Protein AF-A0A1N6MWZ0-F1 (afdb_monomer_lite)

Organism: NCBI:txid290109

Foldseek 3Di:
DDDDDPDPPPDAALVCVVVVLVVVVVCCVVVVVPVVCPQQDPNDRDCCPDPLLLPLLSLQRQLQCQDPPHPHDHDDRDLVSNLRSLVSSLVNCVVPNDDPVQQQPDRSNHRSVCSNVVSVVSNVVSVVVVVVVVVVVVVVVVVVVVVVVVVD

Radius of gyration: 20.08 Å; chains: 1; bounding box: 33×59×54 Å

Structure (mmCIF, N/CA/C/O backbone):
data_AF-A0A1N6MWZ0-F1
#
_entry.id   AF-A0A1N6MWZ0-F1
#
loop_
_atom_site.group_PDB
_atom_site.id
_atom_site.type_symbol
_atom_site.label_atom_id
_atom_site.label_alt_id
_atom_site.label_comp_id
_atom_site.label_asym_id
_atom_site.label_entity_id
_atom_site.label_seq_id
_atom_site.pdbx_PDB_ins_code
_atom_site.Cartn_x
_atom_site.Cartn_y
_atom_site.Cartn_z
_atom_site.occupancy
_atom_site.B_iso_or_equiv
_atom_site.auth_seq_id
_atom_site.auth_comp_id
_atom_site.auth_asym_id
_atom_site.auth_atom_id
_atom_site.pdbx_PDB_model_num
ATOM 1 N N . MET A 1 1 ? -17.816 22.699 -2.500 1.00 32.16 1 MET A N 1
ATOM 2 C CA . MET A 1 1 ? -17.686 22.140 -1.137 1.00 32.16 1 MET A CA 1
ATOM 3 C C . MET A 1 1 ? -16.311 21.504 -1.015 1.00 32.16 1 MET A C 1
ATOM 5 O O . MET A 1 1 ? -16.048 20.485 -1.643 1.00 32.16 1 MET A O 1
ATOM 9 N N . THR A 1 2 ? -15.397 22.175 -0.322 1.00 29.30 2 THR A N 1
ATOM 10 C CA . THR A 1 2 ? -13.986 21.786 -0.229 1.00 29.30 2 THR A CA 1
ATOM 11 C C . THR A 1 2 ? -13.844 20.721 0.851 1.00 29.30 2 THR A C 1
ATOM 13 O O . THR A 1 2 ? -13.995 21.016 2.033 1.00 29.30 2 THR A O 1
ATOM 16 N N . LYS A 1 3 ? -13.601 19.470 0.449 1.00 35.47 3 LYS A N 1
ATOM 17 C CA . LYS A 1 3 ? -13.286 18.378 1.377 1.00 35.47 3 LYS A CA 1
ATOM 18 C C . LYS A 1 3 ? -11.930 18.681 2.015 1.00 35.47 3 LYS A C 1
ATOM 20 O O . LYS A 1 3 ? -10.919 18.725 1.315 1.00 35.47 3 LYS A O 1
ATOM 25 N N . ILE A 1 4 ? -11.909 18.926 3.322 1.00 33.00 4 ILE A N 1
ATOM 26 C CA . ILE A 1 4 ? -10.669 19.134 4.072 1.00 33.00 4 ILE A CA 1
ATOM 27 C C . ILE A 1 4 ? -9.957 17.780 4.163 1.00 33.00 4 ILE A C 1
ATOM 29 O O . ILE A 1 4 ? -10.308 16.923 4.964 1.00 33.00 4 ILE A O 1
ATOM 33 N N . SER A 1 5 ? -8.962 17.580 3.302 1.00 41.19 5 SER A N 1
ATOM 34 C CA . SER A 1 5 ? -7.989 16.496 3.414 1.00 41.19 5 SER A CA 1
ATOM 35 C C . SER A 1 5 ? -6.761 17.052 4.133 1.00 41.19 5 SER A C 1
ATOM 37 O O . SER A 1 5 ? -5.927 17.705 3.509 1.00 41.19 5 SER A O 1
ATOM 39 N N . VAL A 1 6 ? -6.636 16.819 5.443 1.00 45.34 6 VAL A N 1
ATOM 40 C CA . VAL A 1 6 ? -5.397 17.136 6.181 1.00 45.34 6 VAL A CA 1
ATOM 41 C C . VAL A 1 6 ? -4.260 16.248 5.630 1.00 45.34 6 VAL A C 1
ATOM 43 O O . VAL A 1 6 ? -4.485 15.069 5.349 1.00 45.34 6 VAL A O 1
ATOM 46 N N . PRO A 1 7 ? -3.071 16.803 5.336 1.00 43.88 7 PRO A N 1
ATOM 47 C CA . PRO A 1 7 ? -2.352 16.464 4.114 1.00 43.88 7 PRO A CA 1
ATOM 48 C C . PRO A 1 7 ? -1.409 15.261 4.259 1.00 43.88 7 PRO A C 1
ATOM 50 O O . PRO A 1 7 ? -0.507 15.254 5.090 1.00 43.88 7 PRO A O 1
ATOM 53 N N . LEU A 1 8 ? -1.503 14.326 3.307 1.00 43.94 8 LEU A N 1
ATOM 54 C CA . LEU A 1 8 ? -0.448 13.356 2.949 1.00 43.94 8 LEU A CA 1
ATOM 55 C C . LEU A 1 8 ? 0.851 14.025 2.429 1.00 43.94 8 LEU A C 1
ATOM 57 O O . LEU A 1 8 ? 1.812 13.334 2.107 1.00 43.94 8 LEU A O 1
ATOM 61 N N . HIS A 1 9 ? 0.879 15.360 2.312 1.00 38.53 9 HIS A N 1
ATOM 62 C CA . HIS A 1 9 ? 1.948 16.127 1.662 1.00 38.53 9 HIS A CA 1
ATOM 63 C C . HIS A 1 9 ? 3.069 16.601 2.599 1.00 38.53 9 HIS A C 1
ATOM 65 O O . HIS A 1 9 ? 4.066 17.121 2.108 1.00 38.53 9 HIS A O 1
ATOM 71 N N . ILE A 1 10 ? 2.963 16.417 3.920 1.00 38.72 10 ILE A N 1
ATOM 72 C CA . ILE A 1 10 ? 4.033 16.812 4.851 1.00 38.72 10 ILE A CA 1
ATOM 73 C C . ILE A 1 10 ? 4.688 15.540 5.412 1.00 38.72 10 ILE A C 1
ATOM 75 O O . ILE A 1 10 ? 4.191 14.928 6.352 1.00 38.72 10 ILE A O 1
ATOM 79 N N . ASN A 1 11 ? 5.814 15.164 4.795 1.00 38.38 11 ASN A N 1
ATOM 80 C CA . ASN A 1 11 ? 6.775 14.121 5.192 1.00 38.38 11 ASN A CA 1
ATOM 81 C C . ASN A 1 11 ? 6.392 12.642 4.940 1.00 38.38 11 ASN A C 1
ATOM 83 O O . ASN A 1 11 ? 6.259 11.840 5.859 1.00 38.38 11 ASN A O 1
ATOM 87 N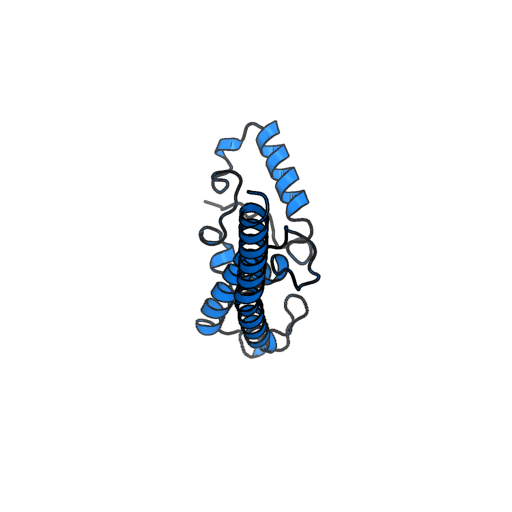 N . GLY A 1 12 ? 6.351 12.246 3.663 1.00 39.47 12 GLY A N 1
ATOM 88 C CA . GLY A 1 12 ? 6.920 10.962 3.202 1.00 39.47 12 GLY A CA 1
ATOM 89 C C . GLY A 1 12 ? 6.151 9.649 3.429 1.00 39.47 12 GLY A C 1
ATOM 90 O O . GLY A 1 12 ? 6.590 8.620 2.918 1.00 39.47 12 GLY A O 1
ATOM 91 N N . GLY A 1 13 ? 5.013 9.644 4.126 1.00 48.56 13 GLY A N 1
ATOM 92 C CA . GLY A 1 13 ? 4.192 8.445 4.355 1.00 48.56 13 GLY A CA 1
ATOM 93 C C . GLY A 1 13 ? 3.273 8.589 5.571 1.00 48.56 13 GLY A C 1
ATOM 94 O O . GLY A 1 13 ? 3.215 9.657 6.177 1.00 48.56 13 GLY A O 1
ATOM 95 N N . PHE A 1 14 ? 2.582 7.517 5.982 1.00 52.62 14 PHE A N 1
ATOM 96 C CA . PHE A 1 14 ? 1.769 7.483 7.219 1.00 52.62 14 PHE A CA 1
ATOM 97 C C . PHE A 1 14 ? 2.598 7.673 8.515 1.00 52.62 14 PHE A C 1
ATOM 99 O O . PHE A 1 14 ? 2.089 7.521 9.624 1.00 52.62 14 PHE A O 1
ATOM 106 N N . THR A 1 15 ? 3.870 8.050 8.411 1.00 45.81 15 THR A N 1
ATOM 107 C CA . THR A 1 15 ? 4.733 8.445 9.522 1.00 45.81 15 THR A CA 1
ATOM 108 C C . THR A 1 15 ? 4.118 9.631 10.276 1.00 45.81 15 THR A C 1
ATOM 110 O O . THR A 1 15 ? 3.904 10.704 9.705 1.00 45.81 15 THR A O 1
ATOM 113 N N . GLY A 1 16 ? 3.781 9.430 11.554 1.00 50.53 16 GLY A N 1
ATOM 114 C CA . GLY A 1 16 ? 3.068 10.409 12.388 1.00 50.53 16 GLY A CA 1
ATOM 115 C C . GLY A 1 16 ? 1.551 10.462 12.163 1.00 50.53 16 GLY A C 1
ATOM 116 O O . GLY A 1 16 ? 0.905 11.388 12.643 1.00 50.53 16 GLY A O 1
ATOM 117 N N . TYR A 1 17 ? 0.965 9.508 11.425 1.00 58.69 17 TYR A N 1
ATOM 118 C CA . TYR A 1 17 ? -0.491 9.397 11.265 1.00 58.69 17 TYR A CA 1
ATOM 119 C C . TYR A 1 17 ? -1.193 9.274 12.617 1.00 58.69 17 TYR A C 1
ATOM 121 O O . TYR A 1 17 ? -2.145 10.005 12.849 1.00 58.69 17 TYR A O 1
ATOM 129 N N . THR A 1 18 ? -0.679 8.430 13.516 1.00 57.88 18 THR A N 1
ATOM 130 C CA . THR A 1 18 ? -1.216 8.262 14.874 1.00 57.88 18 THR A CA 1
ATOM 131 C C . THR A 1 18 ? -1.180 9.579 15.649 1.00 57.88 18 THR A C 1
ATOM 133 O O . THR A 1 18 ? -2.216 10.033 16.112 1.00 57.88 18 THR A O 1
ATOM 136 N N . ASP A 1 19 ? -0.042 10.280 15.663 1.00 58.22 19 ASP A N 1
ATOM 137 C CA . ASP A 1 19 ? 0.078 11.573 16.352 1.00 58.22 19 ASP A CA 1
ATOM 138 C C . ASP A 1 19 ? -0.854 12.646 15.771 1.00 58.22 19 ASP A C 1
ATOM 140 O O . ASP A 1 19 ? -1.378 13.495 16.493 1.00 58.22 19 ASP A O 1
ATOM 144 N N . ARG A 1 20 ? -1.049 12.650 14.446 1.00 63.94 20 ARG A N 1
ATOM 145 C CA . ARG A 1 20 ? -1.964 13.582 13.768 1.00 63.94 20 ARG A CA 1
ATOM 146 C C . ARG A 1 20 ? -3.425 13.222 14.032 1.00 63.94 20 ARG A C 1
ATOM 148 O O . ARG A 1 20 ? -4.226 14.129 14.246 1.00 63.94 20 ARG A O 1
ATOM 155 N N . LEU A 1 21 ? -3.752 11.932 14.058 1.00 65.88 21 LEU A N 1
ATOM 156 C CA . LEU A 1 21 ? -5.070 11.417 14.409 1.00 65.88 21 LEU A CA 1
ATOM 157 C C . LEU A 1 21 ? -5.420 11.759 15.860 1.00 65.88 21 LEU A C 1
ATOM 159 O O . LEU A 1 21 ? -6.510 12.256 16.119 1.00 65.88 21 LEU A O 1
ATOM 163 N N . ASP A 1 22 ? -4.484 11.586 16.788 1.00 62.19 22 ASP A N 1
ATOM 164 C CA . ASP A 1 22 ? -4.690 11.881 18.207 1.00 62.19 22 ASP A CA 1
ATOM 165 C C . ASP A 1 22 ? -4.806 13.383 18.478 1.00 62.19 22 ASP A C 1
ATOM 167 O O . ASP A 1 22 ? -5.650 13.810 19.271 1.00 62.19 22 ASP A O 1
ATOM 171 N N . LYS A 1 23 ? -4.035 14.218 17.770 1.00 61.62 23 LYS A N 1
ATOM 172 C CA . LYS A 1 23 ? -4.208 15.680 17.805 1.00 61.62 23 LYS A CA 1
ATOM 173 C C . LYS A 1 23 ? -5.567 16.100 17.252 1.00 61.62 23 LYS A C 1
ATOM 175 O O . LYS A 1 23 ? -6.220 16.950 17.853 1.00 61.62 23 LYS A O 1
ATOM 180 N N . LEU A 1 24 ? -6.011 15.489 16.152 1.00 65.62 24 LEU A N 1
ATOM 181 C CA . LEU A 1 24 ? -7.327 15.750 15.571 1.00 65.62 24 LEU A CA 1
ATOM 182 C C . LEU A 1 24 ? -8.448 15.338 16.537 1.00 65.62 24 LEU A C 1
ATOM 184 O O . LEU A 1 24 ? -9.315 16.156 16.834 1.00 65.62 24 LEU A O 1
ATOM 188 N N . ARG A 1 25 ? -8.388 14.124 17.100 1.00 64.56 25 ARG A N 1
ATOM 189 C CA . ARG A 1 25 ? -9.327 13.628 18.123 1.00 64.56 25 ARG A CA 1
ATOM 190 C C . ARG A 1 25 ? -9.371 14.547 19.344 1.00 64.56 25 ARG A C 1
ATOM 192 O O . ARG A 1 25 ? -10.447 14.910 19.811 1.00 64.56 25 ARG A O 1
ATOM 199 N N . THR A 1 26 ? -8.207 14.984 19.824 1.00 63.62 26 THR A N 1
ATOM 200 C CA . THR A 1 26 ? -8.105 15.933 20.941 1.00 63.62 26 THR A CA 1
ATOM 201 C C . THR A 1 26 ? -8.773 17.264 20.605 1.00 63.62 26 THR A C 1
ATOM 203 O O . THR A 1 26 ? -9.541 17.772 21.417 1.00 63.62 26 THR A O 1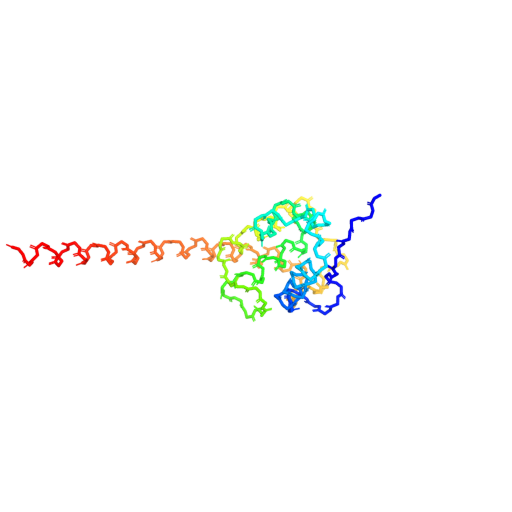
ATOM 206 N N . ALA A 1 27 ? -8.524 17.813 19.414 1.00 56.34 27 ALA A N 1
ATOM 207 C CA . ALA A 1 27 ? -9.123 19.069 18.976 1.00 56.34 27 ALA A CA 1
ATOM 208 C C . ALA A 1 27 ? -10.651 18.967 18.851 1.00 56.34 27 ALA A C 1
ATOM 210 O O . ALA A 1 27 ? -11.348 19.851 19.336 1.00 56.34 27 ALA A O 1
ATOM 211 N N . ILE A 1 28 ? -11.178 17.878 18.284 1.00 63.19 28 ILE A N 1
ATOM 212 C CA . ILE A 1 28 ? -12.627 17.642 18.172 1.00 63.19 28 ILE A CA 1
ATOM 213 C C . ILE A 1 28 ? -13.279 17.594 19.553 1.00 63.19 28 ILE A C 1
ATOM 215 O O . ILE A 1 28 ? -14.252 18.309 19.788 1.00 63.19 28 ILE A O 1
ATOM 219 N N . ARG A 1 29 ? -12.687 16.833 20.484 1.00 67.19 29 ARG A N 1
ATOM 220 C CA . ARG A 1 29 ? -13.177 16.716 21.862 1.00 67.19 29 ARG A CA 1
ATOM 221 C C . ARG A 1 29 ? -13.163 18.057 22.598 1.00 67.19 29 ARG A C 1
ATOM 223 O O . ARG A 1 29 ? -14.129 18.396 23.272 1.00 67.19 29 ARG A O 1
ATOM 230 N N . VAL A 1 30 ? -12.070 18.818 22.492 1.00 65.88 30 VAL A N 1
ATOM 231 C CA . VAL A 1 30 ? -11.923 20.122 23.167 1.00 65.88 30 VAL A CA 1
ATOM 232 C C . VAL A 1 30 ? -12.882 21.160 22.584 1.00 65.88 30 VAL A C 1
ATOM 234 O O . VAL A 1 30 ? -13.468 21.938 23.332 1.00 65.88 30 VAL A O 1
ATOM 237 N N . LEU A 1 31 ? -13.065 21.161 21.263 1.00 64.56 31 LEU A N 1
ATOM 238 C CA . LEU A 1 31 ? -13.889 22.143 20.557 1.00 64.56 31 LEU A CA 1
ATOM 239 C C . LEU A 1 31 ? -15.367 21.734 20.441 1.00 64.56 31 LEU A C 1
ATOM 241 O O . LEU A 1 31 ? -16.150 22.504 19.890 1.00 64.56 31 LEU A O 1
ATOM 245 N N . LYS A 1 32 ? -15.756 20.550 20.945 1.00 61.09 32 LYS A N 1
ATOM 246 C CA . LYS A 1 32 ? -17.108 19.964 20.808 1.00 61.09 32 LYS A CA 1
ATOM 247 C C . LYS A 1 32 ? -17.601 19.975 19.356 1.00 61.09 32 LYS A C 1
ATOM 249 O O . LYS A 1 32 ? -18.744 20.312 19.043 1.00 61.09 32 LYS A O 1
ATOM 254 N N . ALA A 1 33 ? -16.676 19.668 18.454 1.00 58.12 33 ALA A N 1
ATOM 255 C CA . ALA A 1 33 ? -16.837 19.799 17.014 1.00 58.12 33 ALA A CA 1
ATOM 256 C C . ALA A 1 33 ? -17.196 18.463 16.348 1.00 58.12 33 ALA A C 1
ATOM 258 O O . ALA A 1 33 ? -16.899 18.266 15.173 1.00 58.12 33 ALA A O 1
ATOM 259 N N . ASP A 1 34 ? -17.820 17.539 17.084 1.00 58.91 34 ASP A N 1
ATOM 260 C CA . ASP A 1 34 ? -18.124 16.177 16.620 1.00 58.91 34 ASP A CA 1
ATOM 261 C C . ASP A 1 34 ? -18.928 16.188 15.304 1.00 58.91 34 ASP A C 1
ATOM 263 O O . ASP A 1 34 ? -18.663 15.417 14.386 1.00 58.91 34 ASP A O 1
ATOM 267 N N . HIS A 1 35 ? -19.813 17.178 15.152 1.00 57.53 35 HIS A N 1
ATOM 268 C CA . HIS A 1 35 ? -20.622 17.436 13.957 1.00 57.53 35 HIS A CA 1
ATOM 269 C C . HIS A 1 35 ? -19.831 17.862 12.699 1.00 57.53 35 HIS A C 1
ATOM 271 O O . HIS A 1 35 ? -20.372 17.814 11.594 1.00 57.53 35 HIS A O 1
ATOM 277 N N . LEU A 1 36 ? -18.571 18.298 12.832 1.00 48.72 36 LEU A N 1
ATOM 278 C CA . LEU A 1 36 ? -17.702 18.679 11.707 1.00 48.72 36 LEU A CA 1
ATOM 279 C C . LEU A 1 36 ? -16.868 17.508 11.182 1.00 48.72 36 LEU A C 1
ATOM 281 O O . LEU A 1 36 ? -16.209 17.633 10.148 1.00 48.72 36 LEU A O 1
ATOM 285 N N . ASN A 1 37 ? -16.906 16.363 11.863 1.00 52.25 37 ASN A N 1
ATOM 286 C CA . ASN A 1 37 ? -16.098 15.209 11.518 1.00 52.25 37 ASN A CA 1
ATOM 287 C C . ASN A 1 37 ? -16.911 14.172 10.730 1.00 52.25 37 ASN A C 1
ATOM 289 O O . ASN A 1 37 ? -17.163 13.065 11.188 1.00 52.25 37 ASN A O 1
ATOM 293 N N . GLN A 1 38 ? -17.305 14.536 9.506 1.00 49.94 38 GLN A N 1
ATOM 294 C CA . GLN A 1 38 ? -18.162 13.728 8.614 1.00 49.94 38 GLN A CA 1
ATOM 295 C C . GLN A 1 38 ? -17.547 12.393 8.136 1.00 49.94 38 GLN A C 1
ATOM 297 O O . GLN A 1 38 ? -18.154 11.700 7.329 1.00 49.94 38 GLN A O 1
ATOM 302 N N . LEU A 1 39 ? -16.329 12.054 8.565 1.00 48.03 39 LEU A N 1
ATOM 303 C CA . LEU A 1 39 ? -15.581 10.862 8.138 1.00 48.03 39 LEU A CA 1
ATOM 304 C C . LEU A 1 39 ? -15.232 9.923 9.303 1.00 48.03 39 LEU A C 1
ATOM 306 O O . LEU A 1 39 ? -14.481 8.972 9.105 1.00 48.03 39 LEU A O 1
ATOM 310 N N . LEU A 1 40 ? -15.721 10.218 10.509 1.00 45.19 40 LEU A N 1
ATOM 311 C CA . LEU A 1 40 ? -15.428 9.466 11.724 1.00 45.19 40 LEU A CA 1
ATOM 312 C C . LEU A 1 40 ? -16.712 8.784 12.211 1.00 45.19 40 LEU A C 1
ATOM 314 O O . LEU A 1 40 ? -17.301 9.198 13.203 1.00 45.19 40 LEU A O 1
ATOM 318 N N . GLU A 1 41 ? -17.167 7.763 11.488 1.00 43.69 41 GLU A N 1
ATOM 319 C CA . GLU A 1 41 ? -18.139 6.820 12.049 1.00 43.69 41 GLU A CA 1
ATOM 320 C C . GLU A 1 41 ? -17.380 5.867 12.988 1.00 43.69 41 GLU A C 1
ATOM 322 O O . GLU A 1 41 ? -16.330 5.328 12.634 1.00 43.69 41 GLU A O 1
ATOM 327 N N . ASP A 1 42 ? -17.850 5.749 14.231 1.00 47.94 42 ASP A N 1
ATOM 328 C CA . ASP A 1 42 ? -17.321 4.840 15.261 1.00 47.94 42 ASP A CA 1
ATOM 329 C C . ASP A 1 42 ? -15.804 4.933 15.536 1.00 47.94 42 ASP A C 1
ATOM 331 O O . ASP A 1 42 ? -15.145 3.948 15.860 1.00 47.94 42 ASP A O 1
ATOM 335 N N . GLU A 1 43 ? -15.221 6.130 15.416 1.00 52.97 43 GLU A N 1
ATOM 336 C CA . GLU A 1 43 ? -13.782 6.394 15.603 1.00 52.97 43 GLU A CA 1
ATOM 337 C C . GLU A 1 43 ? -12.829 5.709 14.601 1.00 52.97 43 GLU A C 1
ATOM 339 O O . GLU A 1 43 ? -11.599 5.764 14.781 1.00 52.97 43 GLU A O 1
ATOM 344 N N . VAL A 1 44 ? -13.360 5.123 13.521 1.00 54.00 44 VAL A N 1
ATOM 345 C CA . VAL A 1 44 ? -12.600 4.380 12.509 1.00 54.00 44 VAL A CA 1
ATOM 346 C C . VAL A 1 44 ? -12.703 5.067 11.147 1.00 54.00 44 VAL A C 1
ATOM 348 O O . VAL A 1 44 ? -13.778 5.297 10.613 1.00 54.00 44 VAL A O 1
ATOM 351 N N . PHE A 1 45 ? -11.552 5.346 10.530 1.00 59.97 45 PHE A N 1
ATOM 352 C CA . PHE A 1 45 ? -11.508 5.705 9.113 1.00 59.97 45 PHE A CA 1
ATOM 353 C C . PHE A 1 45 ? -11.592 4.429 8.276 1.00 59.97 45 PHE A C 1
ATOM 355 O O . PHE A 1 45 ? -10.606 3.691 8.164 1.00 59.97 45 PHE A O 1
ATOM 362 N N . GLU A 1 46 ? -12.765 4.154 7.709 1.00 74.12 46 GLU A N 1
ATOM 363 C CA . GLU A 1 46 ? -12.950 3.012 6.820 1.00 74.12 46 GLU A CA 1
ATOM 364 C C . GLU A 1 46 ? -12.159 3.227 5.518 1.00 74.12 46 GLU A C 1
ATOM 366 O O . GLU A 1 46 ? -12.238 4.268 4.861 1.00 74.12 46 GLU A O 1
ATOM 371 N N . PHE A 1 47 ? -11.339 2.242 5.145 1.00 77.50 47 PHE A N 1
ATOM 372 C CA . PHE A 1 47 ? -10.468 2.360 3.977 1.00 77.50 47 PHE A CA 1
ATOM 373 C C . PHE A 1 47 ? -11.275 2.556 2.689 1.00 77.50 47 PHE A C 1
ATOM 375 O O . PHE A 1 47 ? -10.935 3.423 1.892 1.00 77.50 47 PHE A O 1
ATOM 382 N N . THR A 1 48 ? -12.352 1.799 2.508 1.00 81.00 48 THR A N 1
ATOM 383 C CA . THR A 1 48 ? -13.227 1.758 1.319 1.00 81.00 48 THR A CA 1
ATOM 384 C C . THR A 1 48 ? -13.961 3.071 1.044 1.00 81.00 48 THR A C 1
ATOM 386 O O . THR A 1 48 ? -14.123 3.447 -0.116 1.00 81.00 48 THR A O 1
ATOM 389 N N . SER A 1 49 ? -14.359 3.805 2.085 1.00 73.38 49 SER A N 1
ATOM 390 C CA . SER A 1 49 ? -15.061 5.091 1.963 1.00 73.38 49 SER A CA 1
ATOM 391 C C . SER A 1 49 ? -14.111 6.289 1.805 1.00 73.38 49 SER A C 1
ATOM 393 O O . SER A 1 49 ? -14.534 7.412 1.514 1.00 73.38 49 SER A O 1
ATOM 395 N N . SER A 1 50 ? -12.803 6.065 1.950 1.00 73.00 50 SER A N 1
ATOM 396 C CA . SER A 1 50 ? -11.795 7.121 1.927 1.00 73.00 50 SER A CA 1
ATOM 397 C C . SER A 1 50 ? -11.390 7.562 0.511 1.00 73.00 50 SER A C 1
ATOM 399 O O . SER A 1 50 ? -11.396 6.803 -0.460 1.00 73.00 50 SER A O 1
ATOM 401 N N . SER A 1 51 ? -10.913 8.805 0.385 1.00 72.00 51 SER A N 1
ATOM 402 C CA . SER A 1 51 ? -10.368 9.326 -0.881 1.00 72.00 51 SER A CA 1
ATOM 403 C C . SER A 1 51 ? -9.094 8.603 -1.344 1.00 72.00 51 SER A C 1
ATOM 405 O O . SER A 1 51 ? -8.740 8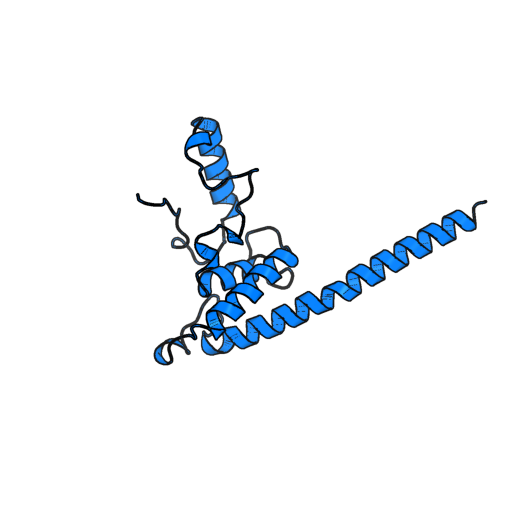.673 -2.523 1.00 72.00 51 SER A O 1
ATOM 407 N N . ILE A 1 52 ? -8.405 7.893 -0.443 1.00 76.81 52 ILE A N 1
ATOM 408 C CA . ILE A 1 52 ? -7.189 7.140 -0.766 1.00 76.81 52 ILE A CA 1
ATOM 409 C C . ILE A 1 52 ? -7.484 5.793 -1.441 1.00 76.81 52 ILE A C 1
ATOM 411 O O . ILE A 1 52 ? -6.621 5.291 -2.165 1.00 76.81 52 ILE A O 1
ATOM 415 N N . TYR A 1 53 ? -8.701 5.260 -1.283 1.00 79.12 53 TYR A N 1
ATOM 416 C CA . TYR A 1 53 ? -9.150 4.003 -1.892 1.00 79.12 53 TYR A CA 1
ATOM 417 C C . TYR A 1 53 ? -9.131 4.021 -3.423 1.00 79.12 53 TYR A C 1
ATOM 419 O O . TYR A 1 53 ? -8.900 3.007 -4.073 1.00 79.12 53 TYR A O 1
ATOM 427 N N . ASN A 1 54 ? -9.371 5.191 -4.021 1.00 85.00 54 ASN A N 1
ATOM 428 C CA . ASN A 1 54 ? -9.424 5.365 -5.476 1.00 85.00 54 ASN A CA 1
ATOM 429 C C . ASN A 1 54 ? -8.113 5.905 -6.064 1.00 85.00 54 ASN A C 1
ATOM 431 O O . ASN A 1 54 ? -8.063 6.323 -7.220 1.00 85.00 54 ASN A O 1
ATOM 435 N N . ASN A 1 55 ? -7.030 5.899 -5.284 1.00 87.25 55 ASN A N 1
ATOM 436 C CA . ASN A 1 55 ? -5.710 6.315 -5.732 1.00 87.25 55 ASN A CA 1
ATOM 437 C C . ASN A 1 55 ? -4.720 5.155 -5.581 1.00 87.25 55 ASN A C 1
ATOM 439 O O . ASN A 1 55 ? -4.406 4.743 -4.469 1.00 87.25 55 ASN A O 1
ATOM 443 N N . LYS A 1 56 ? -4.174 4.673 -6.704 1.00 90.75 56 LYS A N 1
ATOM 444 C CA . LYS A 1 56 ? -3.280 3.502 -6.738 1.00 90.75 56 LYS A CA 1
ATOM 445 C C . LYS A 1 56 ? -2.035 3.642 -5.853 1.00 90.75 56 LYS A C 1
ATOM 447 O O . LYS A 1 56 ? -1.608 2.670 -5.242 1.00 90.75 56 LYS A O 1
ATOM 452 N N . ILE A 1 57 ? -1.472 4.851 -5.752 1.00 86.75 57 ILE A N 1
ATOM 453 C CA . ILE A 1 57 ? -0.294 5.123 -4.917 1.00 86.75 57 ILE A CA 1
ATOM 454 C C . ILE A 1 57 ? -0.694 5.102 -3.440 1.00 86.75 57 ILE A C 1
ATOM 456 O O . ILE A 1 57 ? 0.009 4.506 -2.629 1.00 86.75 57 ILE A O 1
ATOM 460 N N . ASN A 1 58 ? -1.835 5.698 -3.090 1.00 85.50 58 ASN A N 1
ATOM 461 C CA . ASN A 1 58 ? -2.268 5.757 -1.695 1.00 85.50 58 ASN A CA 1
ATOM 462 C C . ASN A 1 58 ? -2.826 4.414 -1.195 1.00 85.50 58 ASN A C 1
ATOM 464 O O . ASN A 1 58 ? -2.594 4.057 -0.046 1.00 85.50 58 ASN A O 1
ATOM 468 N N . SER A 1 59 ? -3.497 3.640 -2.052 1.00 88.06 59 SER A N 1
ATOM 469 C CA . SER A 1 59 ? -3.893 2.256 -1.751 1.00 88.06 59 SER A CA 1
ATOM 470 C C . SER A 1 59 ? -2.662 1.370 -1.547 1.00 88.06 59 SER A C 1
ATOM 472 O O . SER A 1 59 ? -2.597 0.604 -0.588 1.00 88.06 59 SER A O 1
ATOM 474 N N . PHE A 1 60 ? -1.623 1.553 -2.371 1.00 93.56 60 PHE A N 1
ATOM 475 C CA . PHE A 1 60 ? -0.341 0.882 -2.164 1.00 93.56 60 PHE A CA 1
ATOM 476 C C . PHE A 1 60 ? 0.307 1.283 -0.830 1.00 93.56 60 PHE A C 1
ATOM 478 O O . PHE A 1 60 ? 0.789 0.420 -0.100 1.00 93.56 60 PHE A O 1
ATOM 485 N N . ALA A 1 61 ? 0.275 2.571 -0.475 1.00 89.62 61 ALA A N 1
ATOM 486 C CA . ALA A 1 61 ? 0.768 3.062 0.811 1.00 89.62 61 ALA A CA 1
ATOM 487 C C . ALA A 1 61 ? 0.005 2.457 1.999 1.00 89.62 61 ALA A C 1
ATOM 489 O O . ALA A 1 61 ? 0.625 2.090 2.994 1.00 89.62 61 ALA A O 1
ATOM 490 N N . TRP A 1 62 ? -1.320 2.323 1.891 1.00 89.81 62 TRP A N 1
ATOM 491 C CA . TRP A 1 62 ? -2.142 1.662 2.905 1.00 89.81 62 TRP A CA 1
ATOM 492 C C . TRP A 1 62 ? -1.676 0.224 3.138 1.00 89.81 62 TRP A C 1
ATOM 494 O O . TRP A 1 62 ? -1.375 -0.145 4.274 1.00 89.81 62 TRP A O 1
ATOM 504 N N . GLY A 1 63 ? -1.518 -0.543 2.052 1.00 92.56 63 GLY A N 1
ATOM 505 C CA . GLY A 1 63 ? -0.977 -1.899 2.106 1.00 92.56 63 GLY A CA 1
ATOM 506 C C . GLY A 1 63 ? 0.387 -1.934 2.797 1.00 92.56 63 GLY A C 1
ATOM 507 O O . GLY A 1 63 ? 0.579 -2.624 3.794 1.00 92.56 63 GLY A O 1
ATOM 508 N N . LEU A 1 64 ? 1.309 -1.092 2.324 1.00 92.31 64 LEU A N 1
ATOM 509 C CA . LEU A 1 64 ? 2.697 -1.043 2.778 1.00 92.31 64 LEU A CA 1
ATOM 510 C C . LEU A 1 64 ? 2.862 -0.681 4.259 1.00 92.31 64 LEU A C 1
ATOM 512 O O . LEU A 1 64 ? 3.728 -1.248 4.921 1.00 92.31 64 LEU A O 1
ATOM 516 N N . TRP A 1 65 ? 2.067 0.249 4.792 1.00 90.12 65 TRP A N 1
ATOM 517 C CA . TRP A 1 65 ? 2.185 0.663 6.193 1.00 90.12 65 TRP A CA 1
ATOM 518 C C . TRP A 1 65 ? 1.507 -0.298 7.169 1.00 90.12 65 TRP A C 1
ATOM 520 O O . TRP A 1 65 ? 1.986 -0.425 8.298 1.00 90.12 65 TRP A O 1
ATOM 530 N N . HIS A 1 66 ? 0.457 -1.002 6.743 1.00 90.31 66 HIS A N 1
ATOM 531 C CA . HIS A 1 66 ? -0.208 -2.014 7.566 1.00 90.31 66 HIS A CA 1
ATOM 532 C C . HIS A 1 66 ? 0.444 -3.398 7.494 1.00 90.31 66 HIS A C 1
ATOM 534 O O . HIS A 1 66 ? 0.213 -4.205 8.393 1.00 90.31 66 HIS A O 1
ATOM 540 N N . ASP A 1 67 ? 1.275 -3.668 6.488 1.00 93.62 67 ASP A N 1
ATOM 541 C CA . ASP A 1 67 ? 1.949 -4.955 6.320 1.00 93.62 67 ASP A CA 1
ATOM 542 C C . ASP A 1 67 ? 2.866 -5.297 7.521 1.00 93.62 67 ASP A C 1
ATOM 544 O O . ASP A 1 67 ? 3.782 -4.519 7.824 1.00 93.62 67 ASP A O 1
ATOM 548 N N . PRO A 1 68 ? 2.631 -6.431 8.218 1.00 92.31 68 PRO A N 1
ATOM 549 C CA . PRO A 1 68 ? 3.455 -6.882 9.342 1.00 92.31 68 PRO A CA 1
ATOM 550 C C . PRO A 1 68 ? 4.916 -7.175 8.993 1.00 92.31 68 PRO A C 1
ATOM 552 O O . PRO A 1 68 ? 5.774 -7.016 9.857 1.00 92.31 68 PRO A O 1
ATOM 555 N N . ASP A 1 69 ? 5.212 -7.552 7.747 1.00 92.31 69 ASP A N 1
ATOM 556 C CA . ASP A 1 69 ? 6.578 -7.898 7.328 1.00 92.31 69 ASP A CA 1
ATOM 557 C C . ASP A 1 69 ? 7.346 -6.683 6.781 1.00 92.31 69 ASP A C 1
ATOM 559 O O . ASP A 1 69 ? 8.415 -6.834 6.184 1.00 92.31 69 ASP A O 1
ATOM 563 N N . THR A 1 70 ? 6.802 -5.471 6.920 1.00 87.00 70 THR A N 1
ATOM 564 C CA . THR A 1 70 ? 7.478 -4.244 6.486 1.00 87.00 70 THR A CA 1
ATOM 565 C C . THR A 1 70 ? 7.958 -3.427 7.672 1.00 87.00 70 THR A C 1
ATOM 567 O O . THR A 1 70 ? 7.272 -3.253 8.680 1.00 87.00 70 THR A O 1
ATOM 570 N N . GLU A 1 71 ? 9.122 -2.809 7.502 1.00 84.12 71 GLU A N 1
ATOM 571 C CA . GLU A 1 71 ? 9.734 -1.947 8.517 1.00 84.12 71 GLU A CA 1
ATOM 572 C C . GLU A 1 71 ? 9.070 -0.562 8.625 1.00 84.12 71 GLU A C 1
ATOM 574 O O . GLU A 1 71 ? 9.495 0.276 9.425 1.00 84.12 71 GLU A O 1
ATOM 579 N N . GLN A 1 72 ? 8.023 -0.290 7.833 1.00 79.81 72 GLN A N 1
ATOM 580 C CA . GLN A 1 72 ? 7.378 1.019 7.845 1.00 79.81 72 GLN A CA 1
ATOM 581 C C . GLN A 1 72 ? 6.762 1.320 9.208 1.00 79.81 72 GLN A C 1
ATOM 583 O O . GLN A 1 72 ? 5.894 0.593 9.692 1.00 79.81 72 GLN A O 1
ATOM 588 N N . ARG A 1 73 ? 7.190 2.437 9.801 1.00 74.12 73 ARG A N 1
ATOM 589 C CA . ARG A 1 73 ? 6.679 2.938 11.079 1.00 74.12 73 ARG A CA 1
ATOM 590 C C . ARG A 1 73 ? 5.409 3.758 10.863 1.00 74.12 73 ARG A C 1
ATOM 592 O O . ARG A 1 73 ? 5.349 4.591 9.957 1.00 74.12 73 ARG A O 1
ATOM 599 N N . GLY A 1 74 ? 4.409 3.559 11.716 1.00 69.50 74 GLY A N 1
ATOM 600 C CA . GLY A 1 74 ? 3.151 4.299 11.658 1.00 69.50 74 GLY A CA 1
ATOM 601 C C . GLY A 1 74 ? 2.011 3.537 12.331 1.00 69.50 74 GLY A C 1
ATOM 602 O O . GLY A 1 74 ? 2.068 3.354 13.546 1.00 69.50 74 GLY A O 1
ATOM 603 N N . PRO A 1 75 ? 0.970 3.130 11.585 1.00 75.06 75 PRO A N 1
ATOM 604 C CA . PRO A 1 75 ? -0.194 2.490 12.171 1.00 75.06 75 PRO A CA 1
ATOM 605 C C . PRO A 1 75 ? 0.137 1.090 12.701 1.00 75.06 75 PRO A C 1
ATOM 607 O O . PRO A 1 75 ? 1.123 0.467 12.303 1.00 75.06 75 PRO A O 1
ATOM 610 N N . VAL A 1 76 ? -0.740 0.583 13.572 1.00 79.25 76 VAL A N 1
ATOM 611 C CA . VAL A 1 76 ? -0.701 -0.815 14.016 1.00 79.25 76 VAL A CA 1
ATOM 612 C C . VAL A 1 76 ? -0.707 -1.730 12.792 1.00 79.25 76 VAL A C 1
ATOM 614 O O . VAL A 1 76 ? -1.534 -1.579 11.879 1.00 79.25 76 VAL A O 1
ATOM 617 N N . LYS A 1 77 ? 0.235 -2.674 12.782 1.00 85.69 77 LYS A N 1
ATOM 618 C CA . LYS A 1 77 ? 0.350 -3.683 11.735 1.00 85.69 77 LYS A CA 1
ATOM 619 C C . LYS A 1 77 ? -0.879 -4.576 11.752 1.00 85.69 77 LYS A C 1
ATOM 621 O O . LYS A 1 77 ? -1.303 -5.049 12.802 1.00 85.69 77 LYS A O 1
ATOM 626 N N . ASN A 1 78 ? -1.478 -4.763 10.587 1.00 91.00 78 ASN A N 1
ATOM 627 C CA . ASN A 1 78 ? -2.683 -5.551 10.430 1.00 91.00 78 ASN A CA 1
ATOM 628 C C . ASN A 1 78 ? -2.684 -6.180 9.038 1.00 91.00 78 ASN A C 1
ATOM 630 O O . AS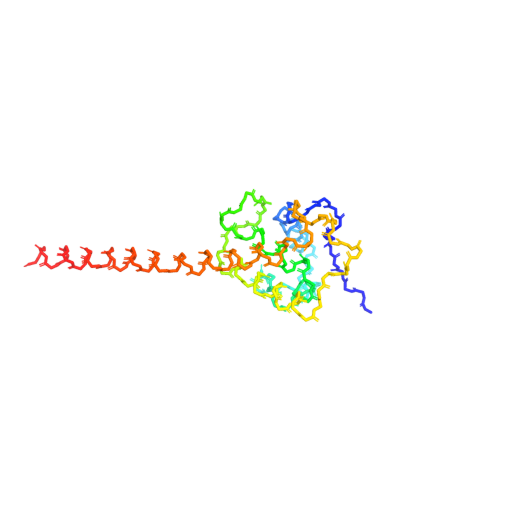N A 1 78 ? -2.717 -5.485 8.022 1.00 91.00 78 ASN A O 1
ATOM 634 N N . ARG A 1 79 ? -2.653 -7.510 9.024 1.00 92.81 79 ARG A N 1
ATOM 635 C CA . ARG A 1 79 ? -2.591 -8.328 7.815 1.00 92.81 79 ARG A CA 1
ATOM 636 C C . ARG A 1 79 ? -3.756 -8.060 6.859 1.00 92.81 79 ARG A C 1
ATOM 638 O O . ARG A 1 79 ? -3.520 -7.883 5.667 1.00 92.81 79 ARG A O 1
ATOM 645 N N . ASP A 1 80 ? -4.979 -7.982 7.369 1.00 92.25 80 ASP A N 1
ATOM 646 C CA . ASP A 1 80 ? -6.180 -7.834 6.540 1.00 92.25 80 ASP A CA 1
ATOM 647 C C . ASP A 1 80 ? -6.255 -6.436 5.915 1.00 92.25 80 ASP A C 1
ATOM 649 O O . ASP A 1 80 ? -6.560 -6.287 4.733 1.00 92.25 80 ASP A O 1
ATOM 653 N N . LYS A 1 81 ? -5.859 -5.400 6.665 1.00 88.94 81 LYS A N 1
ATOM 654 C CA . LYS A 1 81 ? -5.698 -4.037 6.131 1.00 88.94 81 LYS A CA 1
ATOM 655 C C . LYS A 1 81 ? -4.576 -3.960 5.098 1.00 88.94 81 LYS A C 1
ATOM 657 O O . LYS A 1 81 ? -4.695 -3.226 4.118 1.00 88.94 81 LYS A O 1
ATOM 662 N N . ALA A 1 82 ? -3.488 -4.704 5.298 1.00 93.88 82 ALA A N 1
ATOM 663 C CA . ALA A 1 82 ? -2.413 -4.776 4.317 1.00 93.88 82 ALA A CA 1
ATOM 664 C C . ALA A 1 82 ? -2.917 -5.386 2.998 1.00 93.88 82 ALA A C 1
ATOM 666 O O . ALA A 1 82 ? -2.721 -4.803 1.929 1.00 93.88 82 ALA A O 1
ATOM 667 N N . LEU A 1 83 ? -3.632 -6.514 3.092 1.00 96.25 83 LEU A N 1
ATOM 668 C CA . LEU A 1 83 ? -4.280 -7.179 1.962 1.00 96.25 83 LEU A CA 1
ATOM 669 C C . LEU A 1 83 ? -5.241 -6.240 1.231 1.00 96.25 83 LEU A C 1
ATOM 671 O O . LEU A 1 83 ? -5.076 -6.052 0.028 1.00 96.25 83 LEU A O 1
ATOM 675 N N . SER A 1 84 ? -6.148 -5.565 1.946 1.00 94.94 84 SER A N 1
ATOM 676 C CA . SER A 1 84 ? -7.128 -4.667 1.321 1.00 94.94 84 SER A CA 1
ATOM 677 C C . SER A 1 84 ? -6.462 -3.548 0.514 1.00 94.94 84 SER A C 1
ATOM 679 O O . SER A 1 84 ? -6.914 -3.200 -0.577 1.00 94.94 84 SER A O 1
ATOM 681 N N . GLY A 1 85 ? -5.365 -2.982 1.028 1.00 94.44 85 GLY A N 1
ATOM 682 C CA . GLY A 1 85 ? -4.601 -1.951 0.324 1.00 94.44 85 GLY A CA 1
ATOM 683 C C . GLY A 1 85 ? -3.899 -2.481 -0.922 1.00 94.44 85 GLY A C 1
ATOM 684 O O . GLY A 1 85 ? -3.962 -1.857 -1.983 1.00 94.44 85 GLY A O 1
ATOM 685 N N . TYR A 1 86 ? -3.243 -3.637 -0.807 1.00 97.62 86 TYR A N 1
ATOM 686 C CA . TYR A 1 86 ? -2.519 -4.250 -1.916 1.00 97.62 86 TYR A CA 1
ATOM 687 C C . TYR A 1 86 ? -3.434 -4.742 -3.034 1.00 97.62 86 TYR A C 1
ATOM 689 O O . TYR A 1 86 ? -3.136 -4.481 -4.198 1.00 97.62 86 TYR A O 1
ATOM 697 N N . GLU A 1 87 ? -4.546 -5.392 -2.705 1.00 97.50 87 GLU A N 1
ATOM 698 C CA . GLU A 1 87 ? -5.537 -5.849 -3.684 1.00 97.50 87 GLU A CA 1
ATOM 699 C C . GLU A 1 87 ? -6.133 -4.659 -4.434 1.00 97.50 87 GLU A C 1
ATOM 701 O O . GLU A 1 87 ? -6.120 -4.622 -5.664 1.00 97.50 87 GLU A O 1
ATOM 706 N N . ARG A 1 88 ? -6.519 -3.602 -3.711 1.00 97.31 88 ARG A N 1
ATOM 707 C CA . ARG A 1 88 ? -7.033 -2.397 -4.362 1.00 97.31 88 ARG A CA 1
ATOM 708 C C . ARG A 1 88 ? -5.984 -1.712 -5.240 1.00 97.31 88 ARG A C 1
ATOM 710 O O . ARG A 1 88 ? -6.286 -1.246 -6.339 1.00 97.31 88 ARG A O 1
ATOM 717 N N . ALA A 1 89 ? -4.736 -1.646 -4.782 1.00 96.56 89 ALA A N 1
ATOM 718 C CA . ALA A 1 89 ? -3.646 -1.096 -5.581 1.00 96.56 89 ALA A CA 1
ATOM 719 C C . ALA A 1 89 ? -3.399 -1.917 -6.856 1.00 96.56 89 ALA A C 1
ATOM 721 O O . ALA A 1 89 ? -3.172 -1.325 -7.912 1.00 96.56 89 ALA A O 1
ATOM 722 N N . GLN A 1 90 ? -3.474 -3.249 -6.768 1.00 98.25 90 GLN A N 1
ATOM 723 C CA . GLN A 1 90 ? -3.368 -4.162 -7.905 1.00 98.25 90 GLN A CA 1
ATOM 724 C C . GLN A 1 90 ? -4.457 -3.865 -8.942 1.00 98.25 90 GLN A C 1
ATOM 726 O O . GLN A 1 90 ? -4.126 -3.602 -10.096 1.00 98.25 90 GLN A O 1
ATOM 731 N N . GLU A 1 91 ? -5.726 -3.811 -8.528 1.00 97.81 91 GLU A N 1
ATOM 732 C CA . GLU A 1 91 ? -6.859 -3.493 -9.409 1.00 97.81 91 GLU A CA 1
ATOM 733 C C . GLU A 1 91 ? -6.657 -2.166 -10.153 1.00 97.81 91 GLU A C 1
ATOM 735 O O . GLU A 1 91 ? -6.781 -2.089 -11.378 1.00 97.81 91 GLU A O 1
ATOM 740 N N . LEU A 1 92 ? -6.297 -1.108 -9.419 1.00 95.31 92 LEU A N 1
ATOM 741 C CA . LEU A 1 92 ? -6.116 0.228 -9.987 1.00 95.31 92 LEU A CA 1
ATOM 742 C C . LEU A 1 92 ? -4.901 0.319 -10.919 1.00 95.31 92 LEU A C 1
ATOM 744 O O . LEU A 1 92 ? -4.914 1.122 -11.855 1.00 95.31 92 LEU A O 1
ATOM 748 N N . LEU A 1 93 ? -3.848 -0.464 -10.667 1.00 96.25 93 LEU A N 1
ATOM 749 C CA . LEU A 1 93 ? -2.667 -0.541 -11.531 1.00 96.25 93 LEU A CA 1
ATOM 750 C C . LEU A 1 93 ? -2.932 -1.350 -12.799 1.00 96.25 93 LEU A C 1
ATOM 752 O O . LEU A 1 93 ? -2.432 -0.973 -13.855 1.00 96.25 93 LEU A O 1
ATOM 756 N N . SER A 1 94 ? -3.732 -2.412 -12.714 1.00 96.56 94 SER A N 1
ATOM 757 C CA . SER A 1 94 ? -4.176 -3.173 -13.882 1.00 96.56 94 SER A CA 1
ATOM 758 C C . SER A 1 94 ? -5.077 -2.336 -14.791 1.00 96.56 94 SER A C 1
ATOM 760 O O . SER A 1 94 ? -4.901 -2.355 -16.005 1.00 96.56 94 SER A O 1
ATOM 762 N N . ALA A 1 95 ? -6.001 -1.558 -14.217 1.00 96.94 95 ALA A N 1
ATOM 763 C CA . ALA A 1 95 ? -6.892 -0.683 -14.982 1.00 96.94 95 ALA A CA 1
ATOM 764 C C . ALA A 1 95 ? -6.175 0.551 -15.554 1.00 96.94 95 ALA A C 1
ATOM 766 O O . ALA A 1 95 ? -6.507 1.038 -16.632 1.00 96.94 95 ALA A O 1
ATOM 767 N N . ASN A 1 96 ? -5.202 1.086 -14.818 1.00 95.81 96 ASN A N 1
ATOM 768 C CA . ASN A 1 96 ? -4.450 2.265 -15.213 1.00 95.81 96 ASN A CA 1
ATOM 769 C C . ASN A 1 96 ? -2.984 2.078 -14.787 1.00 95.81 96 ASN A C 1
ATOM 771 O O . ASN A 1 96 ? -2.633 2.388 -13.645 1.00 95.81 96 ASN A O 1
ATOM 775 N N . PRO A 1 97 ? -2.107 1.576 -15.665 1.00 95.94 97 PRO A N 1
ATOM 776 C CA . PRO A 1 97 ? -0.691 1.414 -15.349 1.00 95.94 97 PRO A CA 1
ATOM 777 C C . PRO A 1 97 ? 0.024 2.747 -15.087 1.00 95.94 97 PRO A C 1
ATOM 779 O O . PRO A 1 97 ? -0.512 3.839 -15.296 1.00 95.94 97 PRO A O 1
ATOM 782 N N . PHE A 1 98 ? 1.265 2.685 -14.604 1.00 93.44 98 PHE A N 1
ATOM 783 C CA . PHE A 1 98 ? 2.109 3.879 -14.574 1.00 93.44 98 PHE A CA 1
ATOM 784 C C . PHE A 1 98 ? 2.532 4.271 -16.000 1.00 93.44 98 PHE A C 1
ATOM 786 O O . PHE A 1 98 ? 2.871 3.388 -16.788 1.00 93.44 98 PHE A O 1
ATOM 793 N N . PRO A 1 99 ? 2.573 5.575 -16.331 1.00 94.12 99 PRO A N 1
ATOM 794 C CA . PRO A 1 99 ? 3.094 6.034 -17.615 1.00 94.12 99 PRO A CA 1
ATOM 795 C C . PRO A 1 99 ? 4.547 5.593 -17.830 1.00 94.12 99 PRO A C 1
ATOM 797 O O . PRO A 1 99 ? 5.348 5.624 -16.891 1.00 94.12 99 PRO A O 1
ATOM 800 N N . ALA A 1 100 ? 4.907 5.243 -19.069 1.00 94.19 100 ALA A N 1
ATOM 801 C CA . ALA A 1 100 ? 6.241 4.739 -19.415 1.00 94.19 100 ALA A CA 1
ATOM 802 C C . ALA A 1 100 ? 7.374 5.687 -18.973 1.00 94.19 100 ALA A C 1
ATOM 804 O O . ALA A 1 100 ? 8.375 5.254 -18.406 1.00 94.19 100 ALA A O 1
ATOM 805 N N . ASN A 1 101 ? 7.172 6.997 -19.134 1.00 93.56 101 ASN A N 1
ATOM 806 C CA . ASN A 1 101 ? 8.128 8.032 -18.731 1.00 93.56 101 ASN A CA 1
ATOM 807 C C . ASN A 1 101 ? 8.289 8.191 -17.205 1.00 93.56 101 ASN A C 1
ATOM 809 O O . ASN A 1 101 ? 9.127 8.968 -16.758 1.00 93.56 101 ASN A O 1
ATOM 813 N N . GLN A 1 102 ? 7.503 7.480 -16.392 1.00 90.81 102 GLN A N 1
ATOM 814 C CA . GLN A 1 102 ? 7.585 7.520 -14.932 1.00 90.81 102 GLN A CA 1
ATOM 815 C C . GLN A 1 102 ? 8.129 6.229 -14.316 1.00 90.81 102 GLN A C 1
ATOM 817 O O . GLN A 1 102 ? 8.311 6.180 -13.099 1.00 90.81 102 GLN A O 1
ATOM 822 N N . LEU A 1 103 ? 8.393 5.189 -15.105 1.00 93.25 103 LEU A N 1
ATOM 823 C CA . LEU A 1 103 ? 8.713 3.848 -14.605 1.00 93.25 103 LEU A CA 1
ATOM 824 C C . LEU A 1 103 ? 9.974 3.775 -13.730 1.00 93.25 103 LEU A C 1
ATOM 826 O O . LEU A 1 103 ? 10.021 2.964 -12.802 1.00 93.25 103 LEU A O 1
ATOM 830 N N . GLU A 1 104 ? 10.940 4.662 -13.967 1.00 94.56 104 GLU A N 1
ATOM 831 C CA . GLU A 1 104 ? 12.180 4.756 -13.184 1.00 94.56 104 GLU A CA 1
ATOM 832 C C . GLU A 1 104 ? 12.034 5.582 -11.898 1.00 94.56 104 GLU A C 1
ATOM 834 O O . GLU A 1 104 ? 12.852 5.467 -10.983 1.00 94.56 104 GLU A O 1
ATOM 839 N N . SER A 1 105 ? 10.973 6.391 -11.783 1.00 89.56 105 SER A N 1
ATOM 840 C CA . SER A 1 105 ? 10.703 7.134 -10.549 1.00 89.56 105 SER A CA 1
ATOM 841 C C . SER A 1 105 ? 10.334 6.177 -9.415 1.00 89.56 105 SER A C 1
ATOM 843 O O . SER A 1 105 ? 9.682 5.150 -9.626 1.00 89.56 105 SER A O 1
ATOM 845 N N . LYS A 1 106 ? 10.758 6.509 -8.194 1.00 89.12 106 LYS A N 1
ATOM 846 C CA . LYS A 1 106 ? 10.486 5.697 -7.005 1.00 89.12 106 LYS A CA 1
ATOM 847 C C . LYS A 1 106 ? 9.262 6.209 -6.260 1.00 89.12 106 LYS A C 1
ATOM 849 O O . LYS A 1 106 ? 9.069 7.414 -6.127 1.00 89.12 106 LYS A O 1
ATOM 854 N N . ILE A 1 107 ? 8.488 5.281 -5.715 1.00 88.12 107 ILE A N 1
ATOM 855 C CA . ILE A 1 107 ? 7.495 5.539 -4.675 1.00 88.12 107 ILE A CA 1
ATOM 856 C C . ILE A 1 107 ? 7.814 4.631 -3.492 1.00 88.12 107 ILE A C 1
ATOM 858 O O . ILE A 1 107 ? 8.019 3.432 -3.660 1.00 88.12 107 ILE A O 1
ATOM 862 N N . TYR A 1 108 ? 7.943 5.224 -2.305 1.00 85.31 108 TYR A N 1
ATOM 863 C CA . TYR A 1 108 ? 8.278 4.500 -1.071 1.00 85.31 108 TYR A CA 1
ATOM 864 C C . TYR A 1 108 ? 9.509 3.581 -1.205 1.00 85.31 108 TYR A C 1
ATOM 866 O O . TYR A 1 108 ? 9.529 2.462 -0.708 1.00 85.31 108 TYR A O 1
ATOM 874 N N . GLY A 1 109 ? 10.533 4.045 -1.929 1.00 88.38 109 GLY A N 1
ATOM 875 C CA . GLY A 1 109 ? 11.779 3.305 -2.157 1.00 88.38 109 GLY A CA 1
ATOM 876 C C . GLY A 1 109 ? 11.752 2.300 -3.317 1.00 88.38 109 GLY A C 1
ATOM 877 O O . GLY A 1 109 ? 12.820 1.876 -3.758 1.00 88.38 109 GLY A O 1
ATOM 878 N N . ILE A 1 110 ? 10.582 1.984 -3.880 1.00 91.62 110 ILE A N 1
ATOM 879 C CA . ILE A 1 110 ? 10.407 0.997 -4.957 1.00 91.62 110 ILE A CA 1
ATOM 880 C C . ILE A 1 110 ? 10.204 1.728 -6.289 1.00 91.62 110 ILE A C 1
ATOM 882 O O . ILE A 1 110 ? 9.416 2.672 -6.369 1.00 91.62 110 ILE A O 1
ATOM 886 N N . ARG A 1 111 ? 10.916 1.327 -7.354 1.00 95.88 111 ARG A N 1
ATOM 887 C CA . ARG A 1 111 ? 10.684 1.896 -8.697 1.00 95.88 111 ARG A CA 1
ATOM 888 C C . ARG A 1 111 ? 9.276 1.551 -9.156 1.00 95.88 111 ARG A C 1
ATOM 890 O O . ARG A 1 111 ? 8.846 0.414 -8.991 1.00 95.88 111 ARG A O 1
ATOM 897 N N . LYS A 1 112 ? 8.580 2.492 -9.794 1.00 94.88 112 LYS A N 1
ATOM 898 C CA . LYS A 1 112 ? 7.196 2.298 -10.254 1.00 94.88 112 LYS A CA 1
ATOM 899 C C . LYS A 1 112 ? 7.011 1.053 -11.126 1.00 94.88 112 LYS A C 1
ATOM 901 O O . LYS A 1 112 ? 5.991 0.386 -10.988 1.00 94.88 112 LYS A O 1
ATOM 906 N N . ARG A 1 113 ? 7.998 0.696 -11.954 1.00 96.75 113 ARG A N 1
ATOM 907 C CA . ARG A 1 113 ? 7.981 -0.555 -12.741 1.00 96.75 113 ARG A CA 1
ATOM 908 C C . ARG A 1 113 ? 7.963 -1.837 -11.899 1.00 96.75 113 ARG A C 1
ATOM 910 O O . ARG A 1 113 ? 7.406 -2.836 -12.331 1.00 96.75 113 ARG A O 1
ATOM 917 N N . ASP A 1 114 ? 8.544 -1.798 -10.701 1.00 97.69 114 ASP A N 1
ATOM 918 C CA . ASP A 1 114 ? 8.694 -2.951 -9.807 1.00 97.69 114 ASP A CA 1
ATOM 919 C C . ASP A 1 114 ? 7.504 -3.075 -8.825 1.00 97.69 114 ASP A C 1
ATOM 921 O O . ASP A 1 114 ? 7.313 -4.121 -8.204 1.00 97.69 114 ASP A O 1
ATOM 925 N N . VAL A 1 115 ? 6.670 -2.030 -8.699 1.00 96.75 115 VAL A N 1
ATOM 926 C CA . VAL A 1 115 ? 5.527 -1.977 -7.765 1.00 96.75 115 VAL A CA 1
ATOM 927 C C . VAL A 1 115 ? 4.504 -3.099 -8.002 1.00 96.75 115 VAL A C 1
ATOM 929 O O .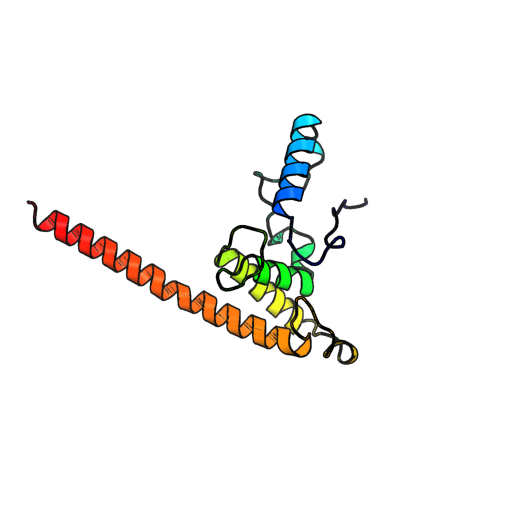 VAL A 1 115 ? 4.137 -3.744 -7.020 1.00 96.75 115 VAL A O 1
ATOM 932 N N . PRO A 1 116 ? 4.059 -3.406 -9.241 1.00 97.56 116 PRO A N 1
ATOM 933 C CA . PRO A 1 116 ? 3.109 -4.501 -9.457 1.00 97.56 116 PRO A CA 1
ATOM 934 C C . PRO A 1 116 ? 3.647 -5.857 -8.983 1.00 97.56 116 PRO A C 1
ATOM 936 O O . PRO A 1 116 ? 2.938 -6.614 -8.323 1.00 97.56 116 PRO A O 1
ATOM 939 N N . ASN A 1 117 ? 4.924 -6.146 -9.258 1.00 97.94 117 ASN A N 1
ATOM 940 C CA . ASN A 1 117 ? 5.551 -7.391 -8.818 1.00 97.94 117 ASN A CA 1
ATOM 941 C C . ASN A 1 117 ? 5.683 -7.455 -7.287 1.00 97.94 117 ASN A C 1
ATOM 943 O O . ASN A 1 117 ? 5.420 -8.495 -6.678 1.00 97.94 117 ASN A O 1
ATOM 947 N N . TYR A 1 118 ? 6.042 -6.332 -6.658 1.00 97.69 118 TYR A N 1
ATOM 948 C CA . TYR A 1 118 ? 6.098 -6.218 -5.202 1.00 97.69 118 TYR A CA 1
ATOM 949 C C . TYR A 1 118 ? 4.733 -6.518 -4.566 1.00 97.69 118 TYR A C 1
ATOM 951 O O . TYR A 1 118 ? 4.644 -7.364 -3.677 1.00 97.69 118 TYR A O 1
ATOM 959 N N . ILE A 1 119 ? 3.665 -5.885 -5.065 1.00 97.94 119 ILE A N 1
ATOM 960 C CA . ILE A 1 119 ? 2.288 -6.090 -4.594 1.00 97.94 119 ILE A CA 1
ATOM 961 C C . ILE A 1 119 ? 1.893 -7.567 -4.700 1.00 97.94 119 ILE A C 1
ATOM 963 O O . ILE A 1 119 ? 1.485 -8.162 -3.706 1.00 97.94 119 ILE A O 1
ATOM 967 N N . ASN A 1 120 ? 2.081 -8.185 -5.869 1.00 97.75 120 ASN A N 1
ATOM 968 C CA . ASN A 1 120 ? 1.720 -9.589 -6.089 1.00 97.75 120 ASN A CA 1
ATOM 969 C C . ASN A 1 120 ? 2.460 -10.532 -5.131 1.00 97.75 120 ASN A C 1
ATOM 971 O O . ASN A 1 120 ? 1.865 -11.445 -4.555 1.00 97.75 120 ASN A O 1
ATOM 975 N N . THR A 1 121 ? 3.755 -10.281 -4.924 1.00 97.38 121 THR A N 1
ATOM 976 C CA . THR A 1 121 ? 4.584 -11.062 -4.000 1.00 97.38 121 THR A CA 1
ATOM 977 C C . THR A 1 121 ? 4.070 -10.946 -2.565 1.00 97.38 121 THR A C 1
ATOM 979 O O . THR A 1 121 ? 3.976 -11.958 -1.864 1.00 97.38 121 THR A O 1
ATOM 982 N N . ARG A 1 122 ? 3.695 -9.735 -2.130 1.00 96.88 122 ARG A N 1
ATOM 983 C CA . ARG A 1 122 ? 3.166 -9.497 -0.781 1.00 96.88 122 ARG A CA 1
ATOM 984 C C . ARG A 1 122 ? 1.777 -10.092 -0.580 1.00 96.88 122 ARG A C 1
ATOM 986 O O . ARG A 1 122 ? 1.585 -10.774 0.420 1.00 96.88 122 ARG A O 1
ATOM 993 N N . ILE A 1 123 ? 0.857 -9.962 -1.538 1.00 97.50 123 ILE A N 1
ATOM 994 C CA . ILE A 1 123 ? -0.463 -10.624 -1.479 1.00 97.50 123 ILE A CA 1
ATOM 995 C C . ILE A 1 123 ? -0.291 -12.138 -1.302 1.00 97.50 123 ILE A C 1
ATOM 997 O O . ILE A 1 123 ? -0.894 -12.734 -0.409 1.00 97.50 123 ILE A O 1
ATOM 1001 N N . ALA A 1 124 ? 0.576 -12.765 -2.103 1.00 96.38 124 ALA A N 1
ATOM 1002 C CA . ALA A 1 124 ? 0.838 -14.198 -1.999 1.00 96.38 124 ALA A CA 1
ATOM 1003 C C . ALA A 1 124 ? 1.440 -14.587 -0.637 1.00 96.38 124 ALA A C 1
ATOM 1005 O O . ALA A 1 124 ? 1.075 -15.617 -0.072 1.00 96.38 124 ALA A O 1
ATOM 1006 N N . ALA A 1 125 ? 2.355 -13.780 -0.091 1.00 95.00 125 ALA A N 1
ATOM 1007 C CA . ALA A 1 125 ? 2.941 -14.019 1.226 1.00 95.00 125 ALA A CA 1
ATOM 1008 C C . ALA A 1 125 ? 1.905 -13.893 2.352 1.00 95.00 125 ALA A C 1
ATOM 1010 O O . ALA A 1 125 ? 1.792 -14.805 3.172 1.00 95.00 125 ALA A O 1
ATOM 1011 N N . LEU A 1 126 ? 1.109 -12.821 2.344 1.00 94.19 126 LEU A N 1
ATOM 1012 C CA . LEU A 1 126 ? 0.079 -12.564 3.347 1.00 94.19 126 LEU A CA 1
ATOM 1013 C C . LEU A 1 126 ? -0.973 -13.677 3.333 1.00 94.19 126 LEU A C 1
ATOM 1015 O O . LEU A 1 126 ? -1.277 -14.223 4.390 1.00 94.19 126 LEU A O 1
ATOM 1019 N N . ARG A 1 127 ? -1.453 -14.109 2.159 1.00 92.69 127 ARG A N 1
ATOM 1020 C CA . ARG A 1 127 ? -2.395 -15.240 2.026 1.00 92.69 127 ARG A CA 1
ATOM 1021 C C . ARG A 1 127 ? -1.816 -16.576 2.505 1.00 92.69 127 ARG A C 1
ATOM 1023 O O . ARG A 1 127 ? -2.529 -17.363 3.109 1.00 92.69 127 ARG A O 1
ATOM 1030 N N . ARG A 1 128 ? -0.514 -16.832 2.334 1.00 86.50 128 ARG A N 1
ATOM 1031 C CA . ARG A 1 128 ? 0.124 -18.047 2.887 1.00 86.50 128 ARG A CA 1
ATOM 1032 C C . ARG A 1 128 ? 0.212 -18.054 4.418 1.00 86.50 128 ARG A C 1
ATOM 1034 O O . ARG A 1 128 ? 0.254 -19.131 5.005 1.00 86.50 128 ARG A O 1
ATOM 1041 N N . GLY A 1 129 ? 0.246 -16.887 5.065 1.00 69.50 129 GLY A N 1
ATOM 1042 C CA . GLY A 1 129 ? 0.242 -16.776 6.530 1.00 69.50 129 GLY A CA 1
ATOM 1043 C C . GLY A 1 129 ? -1.050 -17.278 7.191 1.00 69.50 129 GLY A C 1
ATOM 1044 O O . GLY A 1 129 ? -1.006 -17.758 8.320 1.00 69.50 129 GLY A O 1
ATOM 1045 N N . GLU A 1 130 ? -2.170 -17.261 6.461 1.00 60.47 130 GLU A N 1
ATOM 1046 C CA . GLU A 1 130 ? -3.505 -17.680 6.923 1.00 60.47 130 GLU A CA 1
ATOM 1047 C C . GLU A 1 130 ? -3.543 -19.154 7.361 1.00 60.47 130 GLU A C 1
ATOM 1049 O O . GLU A 1 130 ? -4.152 -19.496 8.373 1.00 60.47 130 GLU A O 1
ATOM 1054 N N . GLY A 1 131 ? -2.825 -20.026 6.642 1.00 55.06 131 GLY A N 1
ATOM 1055 C CA . GLY A 1 131 ? -2.770 -21.457 6.954 1.00 55.06 131 GLY A CA 1
ATOM 1056 C C . GLY A 1 131 ? -2.000 -21.770 8.238 1.00 55.06 131 GLY A C 1
ATOM 1057 O O . GLY A 1 131 ? -2.377 -22.670 8.980 1.00 55.06 131 GLY A O 1
ATOM 1058 N N . ARG A 1 132 ? -0.952 -20.996 8.549 1.00 54.53 132 ARG A N 1
ATOM 1059 C CA . ARG A 1 132 ? -0.081 -21.264 9.706 1.00 54.53 132 ARG A CA 1
ATOM 1060 C C . ARG A 1 132 ? -0.723 -20.860 11.029 1.00 54.53 132 ARG A C 1
ATOM 1062 O O . ARG A 1 132 ? -0.596 -21.589 12.006 1.00 54.53 132 ARG A O 1
ATOM 1069 N N . GLU A 1 133 ? -1.431 -19.732 11.068 1.00 54.53 133 GLU A N 1
ATOM 1070 C CA . GLU A 1 133 ? -2.161 -19.321 12.275 1.00 54.53 133 GLU A CA 1
ATOM 1071 C C . GLU A 1 133 ? -3.371 -20.223 12.554 1.00 54.53 133 GLU A C 1
ATOM 1073 O O . GLU A 1 133 ? -3.634 -20.550 13.711 1.00 54.53 133 GLU A O 1
ATOM 1078 N N . GLY A 1 134 ? -4.081 -20.664 11.508 1.00 56.94 134 GLY A N 1
ATOM 1079 C CA . GLY A 1 134 ? -5.196 -21.606 11.642 1.00 56.94 134 GLY A CA 1
ATOM 1080 C C . GLY A 1 134 ? -4.755 -22.990 12.130 1.00 56.94 134 GLY A C 1
ATOM 1081 O O . GLY A 1 134 ? -5.389 -23.5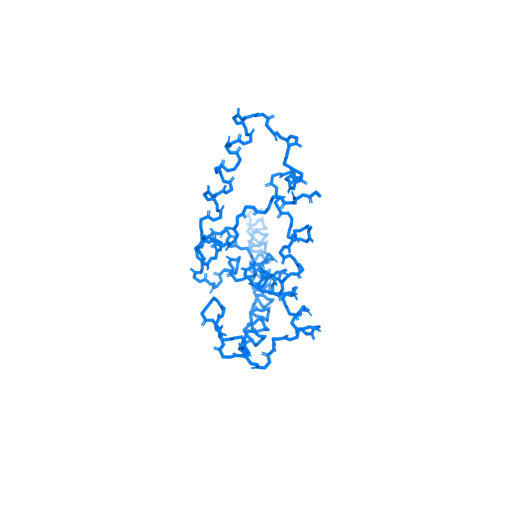64 13.015 1.00 56.94 134 GLY A O 1
ATOM 1082 N N . GLU A 1 135 ? -3.636 -23.509 11.617 1.00 56.81 135 GLU A N 1
ATOM 1083 C CA . GLU A 1 135 ? -3.053 -24.775 12.079 1.00 56.81 135 GLU A CA 1
ATOM 1084 C C . GLU A 1 135 ? -2.564 -24.705 13.529 1.00 56.81 135 GLU A C 1
ATOM 1086 O O . GLU A 1 135 ? -2.743 -25.668 14.276 1.00 56.81 135 GLU A O 1
ATOM 1091 N N . ASN A 1 136 ? -1.971 -23.580 13.940 1.00 57.97 136 ASN A N 1
ATOM 1092 C CA . ASN A 1 136 ? -1.458 -23.428 15.299 1.00 57.97 136 ASN A CA 1
ATOM 1093 C C . ASN A 1 136 ? -2.597 -23.335 16.327 1.00 57.97 136 ASN A C 1
ATOM 1095 O O . ASN A 1 136 ? -2.584 -24.077 17.306 1.00 57.97 136 ASN A O 1
ATOM 1099 N N . ARG A 1 137 ? -3.646 -22.541 16.049 1.00 60.06 137 ARG A N 1
ATOM 1100 C CA . ARG A 1 137 ? -4.866 -22.512 16.883 1.00 60.06 137 ARG A CA 1
ATOM 1101 C C . ARG A 1 137 ? -5.540 -23.885 16.946 1.00 60.06 137 ARG A C 1
ATOM 1103 O O . ARG A 1 137 ? -5.900 -24.354 18.018 1.00 60.06 137 ARG A O 1
ATOM 1110 N N . GLY A 1 138 ? -5.629 -24.582 15.810 1.00 64.12 138 GLY A N 1
ATOM 1111 C CA . GLY A 1 138 ? -6.196 -25.930 15.755 1.00 64.12 138 GLY A CA 1
ATOM 1112 C C . GLY A 1 138 ? -5.393 -26.983 16.532 1.00 64.12 138 GLY A C 1
ATOM 1113 O O . GLY A 1 138 ? -5.972 -27.969 16.988 1.00 64.12 138 GLY A O 1
ATOM 1114 N N . ARG A 1 139 ? -4.075 -26.806 16.701 1.00 61.91 139 ARG A N 1
ATOM 1115 C CA . ARG A 1 139 ? -3.253 -27.653 17.582 1.00 61.91 139 ARG A CA 1
ATOM 1116 C C . ARG A 1 139 ? -3.468 -27.315 19.052 1.00 61.91 139 ARG A C 1
ATOM 1118 O O . ARG A 1 139 ? -3.675 -28.236 19.834 1.00 61.91 139 ARG A O 1
ATOM 1125 N N . GLU A 1 140 ? -3.482 -26.034 19.406 1.00 64.12 140 GLU A N 1
ATOM 1126 C CA . GLU A 1 140 ? -3.717 -25.579 20.783 1.00 64.12 140 GLU A CA 1
ATOM 1127 C C . GLU A 1 140 ? -5.088 -26.041 21.309 1.00 64.12 140 GLU A C 1
ATOM 1129 O O . GLU A 1 140 ? -5.178 -26.572 22.417 1.00 64.12 140 GLU A O 1
ATOM 1134 N N . ASP A 1 141 ? -6.139 -25.960 20.487 1.00 67.50 141 ASP A N 1
ATOM 1135 C CA . ASP A 1 141 ? -7.484 -26.433 20.842 1.00 67.50 141 ASP A CA 1
ATOM 1136 C C . ASP A 1 141 ? -7.556 -27.959 21.014 1.00 67.50 141 ASP A C 1
ATOM 1138 O O . ASP A 1 141 ? -8.285 -28.470 21.871 1.00 67.50 141 ASP A O 1
ATOM 1142 N N . ARG A 1 142 ? -6.792 -28.718 20.217 1.00 71.69 142 ARG A N 1
ATOM 1143 C CA . ARG A 1 142 ? -6.694 -30.182 20.356 1.00 71.69 142 ARG A CA 1
ATOM 1144 C C . ARG A 1 142 ? -5.946 -30.570 21.625 1.00 71.69 142 ARG A C 1
ATOM 1146 O O . ARG A 1 142 ? -6.430 -31.411 22.373 1.00 71.69 142 ARG A O 1
ATOM 1153 N N . GLU A 1 143 ? -4.819 -29.922 21.907 1.00 72.50 143 GLU A N 1
ATOM 1154 C CA . GLU A 1 143 ? -4.046 -30.164 23.128 1.00 72.50 143 GLU A CA 1
ATOM 1155 C C . GLU A 1 143 ? -4.830 -29.798 24.394 1.00 72.50 143 GLU A C 1
ATOM 1157 O O . GLU A 1 143 ? -4.735 -30.495 25.406 1.00 72.50 143 GLU A O 1
ATOM 1162 N N . ARG A 1 144 ? -5.640 -28.734 24.342 1.00 72.31 144 ARG A N 1
ATOM 1163 C CA . ARG A 1 144 ? -6.538 -28.341 25.435 1.00 72.31 144 ARG A CA 1
ATOM 1164 C C . ARG A 1 144 ? -7.622 -29.392 25.679 1.00 72.31 144 ARG A C 1
ATOM 1166 O O . ARG A 1 144 ? -7.774 -29.845 26.812 1.00 72.31 144 ARG A O 1
ATOM 1173 N N . ASN A 1 145 ? -8.298 -29.842 24.621 1.00 71.69 145 ASN A N 1
ATOM 1174 C CA . ASN A 1 145 ? -9.311 -30.899 24.708 1.00 71.69 145 ASN A CA 1
ATOM 1175 C C . ASN A 1 145 ? -8.734 -32.233 25.215 1.00 71.69 145 ASN A C 1
ATOM 1177 O O . ASN A 1 145 ? -9.374 -32.930 26.002 1.00 71.69 145 ASN A O 1
ATOM 1181 N N . ASP A 1 146 ? -7.517 -32.591 24.805 1.00 73.12 146 ASP A N 1
ATOM 1182 C CA . ASP A 1 146 ? -6.864 -33.824 25.253 1.00 73.12 146 ASP A CA 1
ATOM 1183 C C . ASP A 1 146 ? -6.436 -33.765 26.727 1.00 73.12 146 ASP A C 1
ATOM 1185 O O . ASP A 1 146 ? -6.460 -34.790 27.414 1.00 73.12 146 ASP A O 1
ATOM 1189 N N . ARG A 1 147 ? -6.081 -32.583 27.251 1.00 72.25 147 ARG A N 1
ATOM 1190 C CA . ARG A 1 147 ? -5.813 -32.392 28.689 1.00 72.25 147 ARG A CA 1
ATOM 1191 C C . ARG A 1 147 ? -7.084 -32.493 29.525 1.00 72.25 147 ARG A C 1
ATOM 1193 O O . ARG A 1 147 ? -7.055 -33.139 30.568 1.00 72.25 147 ARG A O 1
ATOM 1200 N N . GLU A 1 148 ? -8.190 -31.917 29.058 1.00 73.19 148 GLU A N 1
ATOM 1201 C CA . GLU A 1 148 ? -9.489 -31.997 29.742 1.00 73.19 148 GLU A CA 1
ATOM 1202 C C . GLU A 1 148 ? -10.010 -33.445 29.815 1.00 73.19 148 GLU A C 1
ATOM 1204 O O . GLU A 1 148 ? -10.573 -33.847 30.828 1.00 73.19 148 GLU A O 1
ATOM 1209 N N . ARG A 1 149 ? -9.735 -34.277 28.799 1.00 70.25 149 ARG A N 1
ATOM 1210 C CA . ARG A 1 149 ? -10.113 -35.706 28.784 1.00 70.25 149 ARG A CA 1
ATOM 1211 C C . ARG A 1 149 ? -9.256 -36.621 29.659 1.00 70.25 149 ARG A C 1
ATOM 1213 O O . ARG A 1 149 ? -9.697 -37.719 29.970 1.00 70.25 149 ARG A O 1
ATOM 1220 N N . ARG A 1 150 ? -8.030 -36.222 30.008 1.00 70.12 150 ARG A N 1
ATOM 1221 C CA . ARG A 1 150 ? -7.109 -37.023 30.844 1.00 70.12 150 ARG A CA 1
ATOM 1222 C C . ARG A 1 150 ? -7.202 -36.700 32.337 1.00 70.12 150 ARG A C 1
ATOM 1224 O O . ARG A 1 150 ? -6.575 -37.389 33.134 1.00 70.12 150 ARG A O 1
ATOM 1231 N N . GLY A 1 151 ? -7.920 -35.637 32.699 1.00 61.28 151 GLY A N 1
ATOM 1232 C CA . GLY A 1 151 ? -8.101 -35.183 34.080 1.00 61.28 151 GLY A CA 1
ATOM 1233 C C . GLY A 1 151 ? -9.408 -35.629 34.743 1.00 61.28 151 GLY A C 1
ATOM 1234 O O . GLY A 1 151 ? -9.693 -35.152 35.838 1.00 61.28 151 GLY A O 1
ATOM 1235 N N . ASN A 1 152 ? -10.193 -36.494 34.095 1.00 48.72 152 ASN A N 1
ATOM 1236 C CA . ASN A 1 152 ? -11.492 -36.996 34.554 1.00 48.72 152 ASN A CA 1
ATOM 1237 C C . ASN A 1 152 ? -11.530 -38.525 34.465 1.00 48.72 152 ASN A C 1
ATOM 1239 O O . ASN A 1 152 ? -12.298 -39.133 35.239 1.00 48.72 152 ASN A O 1
#

pLDDT: mean 74.84, std 19.39, range [29.3, 98.25]

Secondary structure (DSSP, 8-state):
-------TTSSSSSTTHHHHHHHHHHHHHHHT-GGG-TT-BTTB--TTTSTTTT-HHHHHHHHHHH-TTS---SSPP-HHHHHHHHHHHHHHHHHSPPPGGGTTSEETTEEGGGHHHHHHHHHHHHHHHHHHHHHHHHHHHHHHHHHHHH--

Sequence (152 aa):
MTKISVPLHINGGFTGYTDRLDKLRTAIRVLKADHLNQLLEDEVFEFTSSSIYNNKINSFAWGLWHDPDTEQRGPVKNRDKALSGYERAQELLSANPFPANQLESKIYGIRKRDVPNYINTRIAALRRGEGREGENRGREDRERNDRERRGN